Protein AF-A0A831T5W8-F1 (afdb_monomer)

Foldseek 3Di:
DDPPPQPAFDPDDPVVLVVLLVLLVVLLVVLVVLLVVLVVLVVVLVVVVVVVVVLVPDPDPVVVVVVVLVVVVVVLVVVLSVLSNVLSVLSNLLSVLSNQLSVLSNCLSPDRGQNVPSPVSSVVSPVSSVVSVVVSVVSVVVSVVSVVVSVVSSVVVVD

Nearest PDB structures (foldseek):
  2ap3-assembly1_A  TM=6.750E-01  e=3.948E+00  Staphylococcus aureus subsp. aureus MW2
  3zx6-assembly1_B  TM=5.312E-01  e=7.165E+00  Archaeoglobus fulgidus DSM 4304
  1g73-assembly2_B  TM=5.356E-01  e=9.395E+00  Homo sapiens
  6jx6-assembly1_A  TM=3.692E-01  e=7.985E+00  Homo sapiens

Secondary structure (DSSP, 8-state):
-------PPP---HHHHHHHHHHHHHHHHHHHHHHHHHHHHHHHHHHHHHHHHHHTT---HHHHHHHHHHHHTHHHHHHHHHHHHHHHHHHHHHHHHHHHHHHHHHHHTT-TT-HHHHHHHHHHHHHHHHHHHHHHHHHHHHHHHHHHHHHHHHHHHT-

Sequence (159 aa):
MSTDVSMSRIPFHPEDERMIASMSVWMRFIGIFTIVGGFLTLFVALLLIALFSTVQHFEQTELRQFYAQLSEG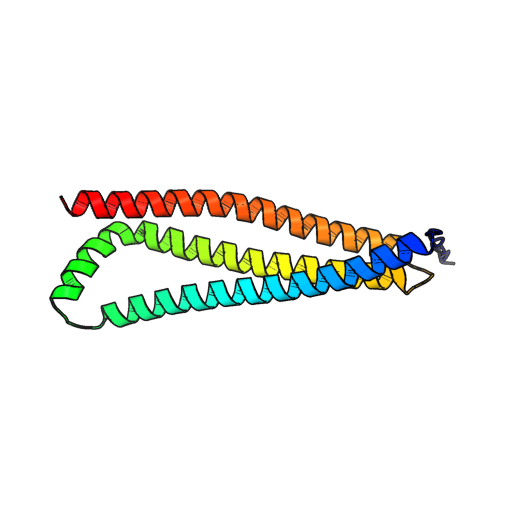WPLLLGIAILVLAVSGMTIWAGGALHQAGEDFKLVASTDVADQFYLARGLDRLRLFFKLEVLKAGLGVVLAVLFAALVMTTQLVAQ

Mean predicted aligned error: 6.97 Å

Radius of gyration: 23.86 Å; Cα contacts (8 Å, |Δi|>4): 147; chains: 1; bounding box: 45×35×78 Å

pLDDT: mean 87.13, std 12.05, range [44.41, 98.44]

Solvent-accessible surface area (backbone atoms only — not comparable to full-atom values): 8212 Å² total; per-residue (Å²): 135,82,80,79,75,76,53,76,59,76,88,67,54,77,67,56,43,51,50,42,39,52,49,14,54,50,32,31,52,51,10,50,53,36,28,52,49,15,51,50,53,42,50,52,54,51,49,53,52,52,51,52,61,53,59,71,72,54,91,47,74,70,56,50,56,57,46,57,63,48,57,76,46,40,70,59,53,51,51,50,51,54,48,52,49,51,47,20,53,46,35,29,50,27,12,50,29,28,25,53,18,12,55,26,31,40,46,41,60,72,43,80,61,50,32,71,61,28,45,53,52,17,50,51,27,42,51,49,22,53,53,43,51,53,52,44,51,54,52,49,53,52,48,52,51,53,51,51,51,51,53,51,56,57,55,66,73,75,109

Structure (mmCIF, N/CA/C/O backbone):
data_AF-A0A831T5W8-F1
#
_entry.id   AF-A0A831T5W8-F1
#
loop_
_atom_site.group_PDB
_atom_site.id
_atom_site.type_symbol
_atom_site.label_atom_id
_atom_site.label_alt_id
_atom_site.label_comp_id
_atom_site.label_asym_id
_atom_site.label_entity_id
_atom_site.label_seq_id
_atom_site.pdbx_PDB_ins_code
_atom_site.Cartn_x
_atom_site.Cartn_y
_atom_site.Cartn_z
_atom_site.occupancy
_atom_site.B_iso_or_equiv
_atom_site.auth_seq_id
_atom_site.auth_comp_id
_atom_site.auth_asym_id
_atom_site.auth_atom_id
_atom_site.pdbx_PDB_model_num
ATOM 1 N N . MET A 1 1 ? 12.756 -23.019 -39.217 1.00 44.41 1 MET A N 1
ATOM 2 C CA . MET A 1 1 ? 13.513 -21.767 -39.408 1.00 44.41 1 MET A CA 1
ATOM 3 C C . MET A 1 1 ? 12.733 -20.687 -38.676 1.00 44.41 1 MET A C 1
ATOM 5 O O . MET A 1 1 ? 11.769 -20.170 -39.220 1.00 44.41 1 MET A O 1
ATOM 9 N N . SER A 1 2 ? 13.005 -20.498 -37.384 1.00 48.75 2 SER A N 1
ATOM 10 C CA . SER A 1 2 ? 12.349 -19.468 -36.575 1.00 48.75 2 SER A CA 1
ATOM 11 C C . SER A 1 2 ? 12.941 -18.125 -36.977 1.00 48.75 2 SER A C 1
ATOM 13 O O . SER A 1 2 ? 14.121 -17.878 -36.757 1.00 48.75 2 SER A O 1
ATOM 15 N N . THR A 1 3 ? 12.147 -17.296 -37.642 1.00 50.31 3 THR A N 1
ATOM 16 C CA . THR A 1 3 ? 12.475 -15.891 -37.869 1.00 50.31 3 THR A CA 1
ATOM 17 C C . THR A 1 3 ? 12.552 -15.209 -36.509 1.00 50.31 3 THR A C 1
ATOM 19 O O . THR A 1 3 ? 11.513 -14.901 -35.924 1.00 50.31 3 THR A O 1
ATOM 22 N N . ASP A 1 4 ? 13.769 -15.022 -35.995 1.00 57.34 4 ASP A N 1
ATOM 23 C CA . ASP A 1 4 ? 14.047 -14.068 -34.927 1.00 57.34 4 ASP A CA 1
ATOM 24 C C . ASP A 1 4 ? 13.586 -12.700 -35.429 1.00 57.34 4 ASP A C 1
ATOM 26 O O . ASP A 1 4 ? 14.248 -12.048 -36.240 1.00 57.34 4 ASP A O 1
ATOM 30 N N . VAL A 1 5 ? 12.389 -12.294 -35.009 1.00 58.19 5 VAL A N 1
ATOM 31 C CA . VAL A 1 5 ? 11.912 -10.929 -35.199 1.00 58.19 5 VAL A CA 1
ATOM 32 C C . VAL A 1 5 ? 12.786 -10.079 -34.290 1.00 58.19 5 VAL A C 1
ATOM 34 O O . VAL A 1 5 ? 12.499 -9.924 -33.106 1.00 58.19 5 VAL A O 1
ATOM 37 N N . SER A 1 6 ? 13.906 -9.603 -34.836 1.00 55.03 6 SER A N 1
ATOM 38 C CA . SER A 1 6 ? 14.748 -8.588 -34.216 1.00 55.03 6 SER A CA 1
ATOM 39 C C . SER A 1 6 ? 13.841 -7.398 -33.918 1.00 55.03 6 SER A C 1
ATOM 41 O O . SER A 1 6 ? 13.426 -6.678 -34.829 1.00 55.03 6 SER A O 1
ATOM 43 N N . MET A 1 7 ? 13.412 -7.271 -32.660 1.00 58.09 7 MET A N 1
ATOM 44 C CA . MET A 1 7 ? 12.575 -6.157 -32.246 1.00 58.09 7 MET A CA 1
ATOM 45 C C . MET A 1 7 ? 13.414 -4.896 -32.424 1.00 58.09 7 MET A C 1
ATOM 47 O O . MET A 1 7 ? 14.416 -4.705 -31.740 1.00 58.09 7 MET A O 1
ATOM 51 N N . SER A 1 8 ? 13.029 -4.075 -33.401 1.00 66.62 8 SER A N 1
ATOM 52 C CA . SER A 1 8 ? 13.660 -2.789 -33.676 1.00 66.62 8 SER A CA 1
ATOM 53 C C . SER A 1 8 ? 13.693 -1.967 -32.391 1.00 66.62 8 SER A C 1
ATOM 55 O O . SER A 1 8 ? 12.637 -1.673 -31.823 1.00 66.62 8 SER A O 1
ATOM 57 N N . ARG A 1 9 ? 14.899 -1.577 -31.962 1.00 69.31 9 ARG A N 1
ATOM 58 C CA . ARG A 1 9 ? 15.118 -0.585 -30.904 1.00 69.31 9 ARG A CA 1
ATOM 59 C C . ARG A 1 9 ? 14.236 0.633 -31.187 1.00 69.31 9 ARG A C 1
ATOM 61 O O . ARG A 1 9 ? 14.177 1.094 -32.332 1.00 69.31 9 ARG A O 1
ATOM 68 N N . ILE A 1 10 ? 13.524 1.132 -30.175 1.00 73.50 10 ILE A N 1
ATOM 69 C CA . ILE A 1 10 ? 12.858 2.431 -30.303 1.00 73.50 10 ILE A CA 1
ATOM 70 C C . ILE A 1 10 ? 13.971 3.478 -30.202 1.00 73.50 10 ILE A C 1
ATOM 72 O O . ILE A 1 10 ? 14.683 3.485 -29.199 1.00 73.50 10 ILE A O 1
ATOM 76 N N . PRO A 1 11 ? 14.162 4.349 -31.205 1.00 77.94 11 PRO A N 1
ATOM 77 C CA . PRO A 1 11 ? 15.173 5.392 -31.122 1.00 77.94 11 PRO A CA 1
ATOM 78 C C . PRO A 1 11 ? 14.703 6.478 -30.144 1.00 77.94 11 PRO A C 1
ATOM 80 O O . PRO A 1 11 ? 14.063 7.450 -30.543 1.00 77.94 11 PRO A O 1
ATOM 83 N N . PHE A 1 12 ? 14.989 6.299 -28.854 1.00 80.44 12 PHE A N 1
ATOM 84 C CA . PHE A 1 12 ? 14.776 7.334 -27.846 1.00 80.44 12 PHE A CA 1
ATOM 85 C C . PHE A 1 12 ? 15.786 8.466 -28.020 1.00 80.44 12 PHE A C 1
ATOM 87 O O . PHE A 1 12 ? 16.927 8.253 -28.442 1.00 80.44 12 PHE A O 1
ATOM 94 N N . HIS A 1 13 ? 15.377 9.692 -27.694 1.00 88.06 13 HIS A N 1
ATOM 95 C CA . HIS A 1 13 ? 16.345 10.768 -27.551 1.00 88.06 13 HIS A CA 1
ATOM 96 C C . HIS A 1 13 ? 17.177 10.550 -26.275 1.00 88.06 13 HIS A C 1
ATOM 98 O O . HIS A 1 13 ? 16.654 10.047 -25.278 1.00 88.06 13 HIS A O 1
ATOM 104 N N . PRO A 1 14 ? 18.462 10.953 -26.254 1.00 86.25 14 PRO A N 1
ATOM 105 C CA . PRO A 1 14 ? 19.320 10.782 -25.076 1.00 86.25 14 PRO A CA 1
ATOM 106 C C . PRO A 1 14 ? 18.766 11.435 -23.798 1.00 86.25 14 PRO A C 1
ATOM 108 O O . PRO A 1 14 ? 19.127 11.053 -22.685 1.00 86.25 14 PRO A O 1
ATOM 111 N N . GLU A 1 15 ? 17.917 12.452 -23.944 1.00 89.56 15 GLU A N 1
ATOM 112 C CA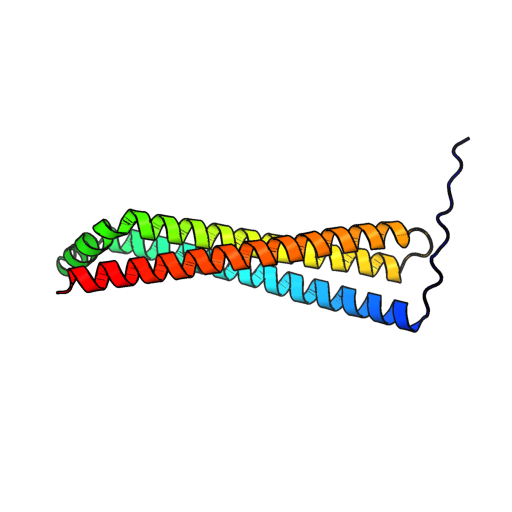 . GLU A 1 15 ? 17.211 13.101 -22.836 1.00 89.56 15 GLU A CA 1
ATOM 113 C C . GLU A 1 15 ? 16.109 12.215 -22.236 1.00 89.56 15 GLU A C 1
ATOM 115 O O . GLU A 1 15 ? 16.030 12.094 -21.010 1.00 89.56 15 GLU A O 1
ATOM 120 N N . ASP A 1 16 ? 15.344 11.512 -23.074 1.00 89.12 16 ASP A N 1
ATOM 121 C CA . ASP A 1 16 ? 14.300 10.578 -22.646 1.00 89.12 16 ASP A CA 1
ATOM 122 C C . ASP A 1 16 ? 14.902 9.365 -21.933 1.00 89.12 16 ASP A C 1
ATOM 124 O O . ASP A 1 16 ? 14.403 8.947 -20.888 1.00 89.12 16 ASP A O 1
ATOM 128 N N . GLU A 1 17 ? 16.022 8.834 -22.436 1.00 88.06 17 GLU A N 1
ATOM 129 C CA . GLU A 1 17 ? 16.732 7.714 -21.800 1.00 88.06 17 GLU A CA 1
ATOM 130 C C . GLU A 1 17 ? 17.185 8.076 -20.375 1.00 88.06 17 GLU A C 1
ATOM 132 O O . GLU A 1 17 ? 17.004 7.298 -19.433 1.00 88.06 17 GLU A O 1
ATOM 137 N N . ARG A 1 18 ? 17.710 9.295 -20.180 1.00 89.94 18 ARG A N 1
ATOM 138 C CA . ARG A 1 18 ? 18.087 9.801 -18.848 1.00 89.94 18 ARG A CA 1
ATOM 139 C C . ARG A 1 18 ? 16.874 9.983 -17.945 1.00 89.94 18 ARG A C 1
ATOM 141 O O . ARG A 1 18 ? 16.962 9.691 -16.750 1.00 89.94 18 ARG A O 1
ATOM 148 N N . MET A 1 19 ? 15.756 10.452 -18.493 1.00 91.75 19 MET A N 1
ATOM 149 C CA . MET A 1 19 ? 14.512 10.605 -17.743 1.00 91.75 19 MET A CA 1
ATOM 150 C C . MET A 1 19 ? 13.971 9.245 -17.283 1.00 91.75 19 MET A C 1
ATOM 152 O O . MET A 1 19 ? 13.662 9.089 -16.102 1.00 91.75 19 MET A O 1
ATOM 156 N N . ILE A 1 20 ? 13.928 8.247 -18.169 1.00 90.38 20 ILE A N 1
ATOM 157 C CA . ILE A 1 20 ? 13.496 6.876 -17.852 1.00 90.38 20 ILE A CA 1
ATOM 158 C C . ILE A 1 20 ? 14.423 6.255 -16.801 1.00 90.38 20 ILE A C 1
ATOM 160 O O . ILE A 1 20 ? 13.948 5.696 -15.809 1.00 90.38 20 ILE A O 1
ATOM 164 N N . ALA A 1 21 ? 15.740 6.415 -16.958 1.00 91.06 21 ALA A N 1
ATOM 165 C CA . ALA A 1 21 ? 16.715 5.940 -15.983 1.00 91.06 21 ALA A CA 1
ATOM 166 C C . ALA A 1 21 ? 16.514 6.598 -14.606 1.00 91.06 21 ALA A C 1
ATOM 168 O O . ALA A 1 21 ? 16.473 5.899 -13.592 1.00 91.06 21 ALA A O 1
ATOM 169 N N . SER A 1 22 ? 16.317 7.918 -14.554 1.00 93.69 22 SER A N 1
ATOM 170 C CA . SER A 1 22 ? 16.031 8.642 -13.307 1.00 93.69 22 SER A CA 1
ATOM 171 C C . SER A 1 22 ? 14.727 8.165 -12.659 1.00 93.69 22 SER A C 1
ATOM 173 O O . SER A 1 22 ? 14.696 7.851 -11.465 1.00 93.69 22 SER A O 1
ATOM 175 N N . MET A 1 23 ? 13.662 8.023 -13.453 1.00 93.81 23 MET A N 1
ATOM 176 C CA . MET A 1 23 ? 12.363 7.542 -12.984 1.00 93.81 23 MET A CA 1
ATOM 177 C C . MET A 1 23 ? 12.469 6.127 -12.406 1.00 93.81 23 MET A C 1
ATOM 179 O O . MET A 1 23 ? 11.908 5.857 -11.346 1.00 93.81 23 MET A O 1
ATOM 183 N N . SER A 1 24 ? 13.252 5.248 -13.037 1.00 94.81 24 SER A N 1
ATOM 184 C CA . SER A 1 24 ? 13.481 3.883 -12.556 1.00 94.81 24 SER A CA 1
ATOM 185 C C . SER A 1 24 ? 14.066 3.850 -11.137 1.00 94.81 24 SER A C 1
ATOM 187 O O . SER A 1 24 ? 13.612 3.081 -10.286 1.00 94.81 24 SER A O 1
ATOM 189 N N . VAL A 1 25 ? 15.030 4.731 -10.846 1.00 96.06 25 VAL A N 1
ATOM 190 C CA . VAL A 1 25 ? 15.667 4.835 -9.527 1.00 96.06 25 VAL A CA 1
ATOM 191 C C . VAL A 1 25 ? 14.671 5.361 -8.497 1.00 96.06 25 VAL A C 1
ATOM 193 O O . VAL A 1 25 ? 14.535 4.770 -7.423 1.00 96.06 25 VAL A O 1
ATOM 196 N N . TRP A 1 26 ? 13.930 6.415 -8.841 1.00 97.00 26 TRP A N 1
ATOM 197 C CA . TRP A 1 26 ? 12.913 6.993 -7.964 1.00 97.00 26 TRP A CA 1
ATOM 198 C C . TRP A 1 26 ? 11.786 6.015 -7.640 1.00 97.00 26 TRP A C 1
ATOM 200 O O . TRP A 1 26 ? 11.396 5.894 -6.481 1.00 97.00 26 TRP A O 1
ATOM 210 N N . MET A 1 27 ? 11.298 5.266 -8.625 1.00 97.44 27 MET A N 1
ATOM 211 C CA . MET A 1 27 ? 10.244 4.272 -8.418 1.00 97.44 27 MET A CA 1
ATOM 212 C C . MET A 1 27 ? 10.690 3.143 -7.488 1.00 97.44 27 MET A C 1
ATOM 214 O O . MET A 1 27 ? 9.929 2.738 -6.611 1.00 97.44 27 MET A O 1
ATOM 218 N N . ARG A 1 28 ? 11.933 2.665 -7.624 1.00 97.06 28 ARG A N 1
ATOM 219 C CA . ARG A 1 28 ? 12.504 1.654 -6.717 1.00 97.06 28 ARG A CA 1
ATOM 220 C C . ARG A 1 28 ? 12.615 2.188 -5.297 1.00 97.06 28 ARG A C 1
ATOM 222 O O . ARG A 1 28 ? 12.199 1.515 -4.358 1.00 97.06 28 ARG A O 1
ATOM 229 N N . PHE A 1 29 ? 13.125 3.409 -5.154 1.00 97.62 29 PHE A N 1
ATOM 230 C CA . PHE A 1 29 ? 13.244 4.078 -3.864 1.00 97.62 29 PHE A CA 1
ATOM 231 C C . PHE A 1 29 ? 11.878 4.219 -3.183 1.00 97.62 29 PHE A C 1
ATOM 233 O O . PHE A 1 29 ? 11.689 3.706 -2.081 1.00 97.62 29 PHE A O 1
ATOM 240 N N . ILE A 1 30 ? 10.899 4.825 -3.862 1.00 97.56 30 ILE A N 1
ATOM 241 C CA . ILE A 1 30 ? 9.540 4.998 -3.330 1.00 97.56 30 ILE A CA 1
ATOM 242 C C . ILE A 1 30 ? 8.916 3.636 -3.016 1.00 97.56 30 ILE A C 1
ATOM 244 O O . ILE A 1 30 ? 8.364 3.468 -1.934 1.00 97.56 30 ILE A O 1
ATOM 248 N N . GLY A 1 31 ? 9.067 2.646 -3.900 1.00 97.56 31 GLY A N 1
ATOM 249 C CA . GLY A 1 31 ? 8.552 1.293 -3.691 1.00 97.56 31 GLY A CA 1
ATOM 250 C C . GLY A 1 31 ? 9.060 0.654 -2.396 1.00 97.56 31 GLY A C 1
ATOM 251 O O . GLY A 1 31 ? 8.261 0.106 -1.638 1.00 97.56 31 GLY A O 1
ATOM 252 N N . ILE A 1 32 ? 10.357 0.789 -2.087 1.00 98.25 32 ILE A N 1
ATOM 253 C CA . ILE A 1 32 ? 10.940 0.310 -0.819 1.00 98.25 32 ILE A CA 1
ATOM 254 C C . ILE A 1 32 ? 10.312 1.034 0.374 1.00 98.25 32 ILE A C 1
ATOM 256 O O . ILE A 1 32 ? 9.881 0.379 1.323 1.00 98.25 32 ILE A O 1
ATOM 260 N N . PHE A 1 33 ? 10.211 2.365 0.323 1.00 98.19 33 PHE A N 1
ATOM 261 C CA . PHE A 1 33 ? 9.572 3.140 1.391 1.00 98.19 33 PHE A CA 1
ATOM 262 C C . PHE A 1 33 ? 8.111 2.734 1.604 1.00 98.19 33 PHE A C 1
ATOM 264 O O . PHE A 1 33 ? 7.678 2.582 2.746 1.00 98.19 33 PHE A O 1
ATOM 271 N N . THR A 1 34 ? 7.359 2.498 0.528 1.00 97.31 34 THR A N 1
ATOM 272 C CA . THR A 1 34 ? 5.971 2.028 0.597 1.00 97.31 34 THR A CA 1
ATOM 273 C C . THR A 1 34 ? 5.878 0.638 1.230 1.00 97.31 34 THR A C 1
ATOM 275 O O . THR A 1 34 ? 5.032 0.427 2.099 1.00 97.31 34 THR A O 1
ATOM 278 N N . ILE A 1 35 ? 6.763 -0.296 0.862 1.00 98.25 35 ILE A N 1
ATOM 279 C CA . ILE A 1 35 ? 6.818 -1.638 1.466 1.00 98.25 35 ILE A CA 1
ATOM 280 C C . ILE A 1 35 ? 7.096 -1.543 2.969 1.00 98.25 35 ILE A C 1
ATOM 282 O O . ILE A 1 35 ? 6.362 -2.128 3.767 1.00 98.25 35 ILE A O 1
ATOM 286 N N . VAL A 1 36 ? 8.126 -0.788 3.362 1.00 98.44 36 VAL A N 1
ATOM 287 C CA . VAL A 1 36 ? 8.493 -0.597 4.775 1.00 98.44 36 VAL A CA 1
ATOM 288 C C . VAL A 1 36 ? 7.343 0.043 5.550 1.00 98.44 36 VAL A C 1
ATOM 290 O O . VAL A 1 36 ? 7.004 -0.431 6.632 1.00 98.44 36 VAL A O 1
ATOM 293 N N . GLY A 1 37 ? 6.699 1.065 4.981 1.00 97.12 37 GLY A N 1
ATOM 294 C CA . GLY A 1 37 ? 5.519 1.697 5.570 1.00 97.12 37 GLY A CA 1
ATOM 295 C C . GLY A 1 37 ? 4.378 0.703 5.793 1.00 97.12 37 GLY A C 1
ATOM 296 O O . GLY A 1 37 ? 3.825 0.648 6.888 1.00 97.12 37 GLY A O 1
ATOM 297 N N . GLY A 1 38 ? 4.079 -0.144 4.803 1.00 97.38 38 GLY A N 1
ATOM 298 C CA . GLY A 1 38 ? 3.050 -1.178 4.927 1.00 97.38 38 GLY A CA 1
ATOM 299 C C . GLY A 1 38 ? 3.356 -2.215 6.015 1.00 97.38 38 GLY A C 1
ATOM 300 O O . GLY A 1 38 ? 2.468 -2.565 6.794 1.00 97.38 38 GLY A O 1
ATOM 301 N N . PHE A 1 39 ? 4.611 -2.663 6.133 1.00 98.25 39 PHE A N 1
ATOM 302 C CA . PHE A 1 39 ? 5.025 -3.556 7.223 1.00 98.25 39 PHE A CA 1
ATOM 303 C C . PHE A 1 39 ? 4.979 -2.881 8.593 1.00 98.25 39 PHE A C 1
ATOM 305 O O . PHE A 1 39 ? 4.578 -3.517 9.566 1.00 98.25 39 PHE A O 1
ATOM 312 N N . LEU A 1 40 ? 5.349 -1.602 8.680 1.00 97.88 40 LEU A N 1
ATOM 313 C CA . LEU A 1 40 ? 5.255 -0.838 9.919 1.00 97.88 40 LEU A CA 1
ATOM 314 C C . LEU A 1 40 ? 3.796 -0.716 10.377 1.00 97.88 40 LEU A C 1
ATOM 316 O O . LEU A 1 40 ? 3.505 -0.963 11.546 1.00 97.88 40 LEU A O 1
ATOM 320 N N . THR A 1 41 ? 2.868 -0.402 9.466 1.00 95.00 41 THR A N 1
ATOM 321 C CA . THR A 1 41 ? 1.430 -0.364 9.776 1.00 95.00 41 THR A CA 1
ATOM 322 C C . THR A 1 41 ? 0.922 -1.725 10.246 1.00 95.00 41 THR A C 1
ATOM 324 O O . THR A 1 41 ? 0.232 -1.795 11.263 1.00 95.00 41 THR A O 1
ATOM 327 N N . LEU A 1 42 ? 1.308 -2.809 9.564 1.00 95.38 42 LEU A N 1
ATOM 328 C CA . LEU A 1 42 ? 0.953 -4.171 9.965 1.00 95.38 42 LEU A CA 1
ATOM 329 C C . LEU A 1 42 ? 1.479 -4.498 11.371 1.00 95.38 42 LEU A C 1
ATOM 331 O O . LEU A 1 42 ? 0.732 -5.000 12.207 1.00 95.38 42 LEU A O 1
ATOM 335 N N . PHE A 1 43 ? 2.746 -4.184 11.646 1.00 96.81 43 PHE A N 1
ATOM 336 C CA . PHE A 1 43 ? 3.366 -4.414 12.948 1.00 96.81 43 PHE A CA 1
ATOM 337 C C . PHE A 1 43 ? 2.634 -3.662 14.063 1.00 96.81 43 PHE A C 1
ATOM 339 O O . PHE A 1 43 ? 2.290 -4.264 15.077 1.00 96.81 43 PHE A O 1
ATOM 346 N N . VAL A 1 44 ? 2.338 -2.375 13.861 1.00 95.56 44 VAL A N 1
ATOM 347 C CA . VAL A 1 44 ? 1.592 -1.566 14.837 1.00 95.56 44 VAL A CA 1
ATOM 348 C C . VAL A 1 44 ? 0.189 -2.131 15.065 1.00 95.56 44 VAL A C 1
ATOM 350 O O . VAL A 1 44 ? -0.232 -2.259 16.212 1.00 95.56 44 VAL A O 1
ATOM 353 N N . ALA A 1 45 ? -0.523 -2.522 14.005 1.00 92.12 45 ALA A N 1
ATOM 354 C CA . ALA A 1 45 ? -1.857 -3.109 14.130 1.00 92.12 45 ALA A CA 1
ATOM 355 C C . ALA A 1 45 ? -1.835 -4.412 14.946 1.00 92.12 45 ALA A C 1
ATOM 357 O O . ALA A 1 45 ? -2.633 -4.582 15.867 1.00 92.12 45 ALA A O 1
ATOM 358 N N . LEU A 1 46 ? -0.888 -5.309 14.658 1.00 93.12 46 LEU A N 1
ATOM 359 C CA . LEU A 1 46 ? -0.724 -6.562 15.398 1.00 93.12 46 LEU A CA 1
ATOM 360 C C . LEU A 1 46 ? -0.304 -6.325 16.852 1.00 93.12 46 LEU A C 1
ATOM 362 O O . LEU A 1 46 ? -0.818 -6.995 17.745 1.00 93.12 46 LEU A O 1
ATOM 366 N N . LEU A 1 47 ? 0.580 -5.355 17.100 1.00 94.00 47 LEU A N 1
ATOM 367 C CA . LEU A 1 47 ? 0.987 -4.964 18.449 1.00 94.00 47 LEU A CA 1
ATOM 368 C C . LEU A 1 47 ? -0.219 -4.482 19.264 1.00 94.00 47 LEU A C 1
ATOM 370 O O . LEU A 1 47 ? -0.398 -4.918 20.397 1.00 94.00 47 LEU A O 1
ATOM 374 N N . LEU A 1 48 ? -1.072 -3.631 18.686 1.00 89.75 48 LEU A N 1
ATOM 375 C CA . LEU A 1 48 ? -2.284 -3.145 19.348 1.00 89.75 48 LEU A CA 1
ATOM 376 C C . LEU A 1 48 ? -3.258 -4.286 19.665 1.00 89.75 48 LEU A C 1
ATOM 378 O O . LEU A 1 48 ? -3.789 -4.335 20.773 1.00 89.75 48 LEU A O 1
ATOM 382 N N . ILE A 1 49 ? -3.447 -5.231 18.740 1.00 88.06 49 ILE A N 1
ATOM 383 C CA . ILE A 1 49 ? -4.288 -6.418 18.965 1.00 88.06 49 ILE A CA 1
ATOM 384 C C . ILE A 1 49 ? -3.710 -7.288 20.093 1.00 88.06 49 ILE A C 1
ATOM 386 O O . ILE A 1 49 ? -4.446 -7.714 20.984 1.00 88.06 49 ILE A O 1
ATOM 390 N N . ALA A 1 50 ? -2.397 -7.527 20.093 1.00 89.25 50 ALA A N 1
ATOM 391 C CA . ALA A 1 50 ? -1.728 -8.330 21.115 1.00 89.25 50 ALA A CA 1
ATOM 392 C C . ALA A 1 50 ? -1.791 -7.672 22.503 1.00 89.25 50 ALA A C 1
ATOM 394 O O . ALA A 1 50 ? -2.100 -8.342 23.492 1.00 89.25 50 ALA A O 1
ATOM 395 N N . LEU A 1 51 ? -1.558 -6.357 22.580 1.00 87.19 51 LEU A N 1
ATOM 396 C CA . LEU A 1 51 ? -1.703 -5.583 23.814 1.00 87.19 51 LEU A CA 1
ATOM 397 C C . LEU A 1 51 ? -3.142 -5.650 24.325 1.00 87.19 51 LEU A C 1
ATOM 399 O O . LEU A 1 51 ? -3.361 -5.951 25.497 1.00 87.19 51 LEU A O 1
ATOM 403 N N . PHE A 1 52 ? -4.121 -5.462 23.439 1.00 82.12 52 PHE A N 1
ATOM 404 C CA . PHE A 1 52 ? -5.535 -5.555 23.788 1.00 82.12 52 PHE A CA 1
ATOM 405 C C . PHE A 1 52 ? -5.899 -6.933 24.354 1.00 82.12 52 PHE A C 1
ATOM 407 O O . PHE A 1 52 ? -6.538 -7.016 25.403 1.00 82.12 52 PHE A O 1
ATOM 414 N N . SER A 1 53 ? -5.436 -8.008 23.709 1.00 81.50 53 SER A N 1
ATOM 415 C CA . SER A 1 53 ? -5.644 -9.385 24.171 1.00 81.50 53 SER A CA 1
ATOM 416 C C . SER A 1 53 ? -4.952 -9.676 25.505 1.00 81.50 53 SER A C 1
ATOM 418 O O . SER A 1 53 ? -5.453 -10.475 26.295 1.00 81.50 53 SER A O 1
ATOM 420 N N . THR A 1 54 ? -3.806 -9.050 25.771 1.00 84.44 54 THR A N 1
ATOM 421 C CA . THR A 1 54 ? -3.062 -9.241 27.023 1.00 84.44 54 THR A CA 1
ATOM 422 C C . THR A 1 54 ? -3.782 -8.568 28.187 1.00 84.44 54 THR A C 1
ATOM 424 O O . THR A 1 54 ? -3.963 -9.177 29.238 1.00 84.44 54 THR A O 1
ATOM 427 N N . VAL A 1 55 ? -4.261 -7.338 27.989 1.00 78.75 55 VAL A N 1
ATOM 428 C CA . VAL A 1 55 ? -4.981 -6.580 29.022 1.00 78.75 55 VAL A CA 1
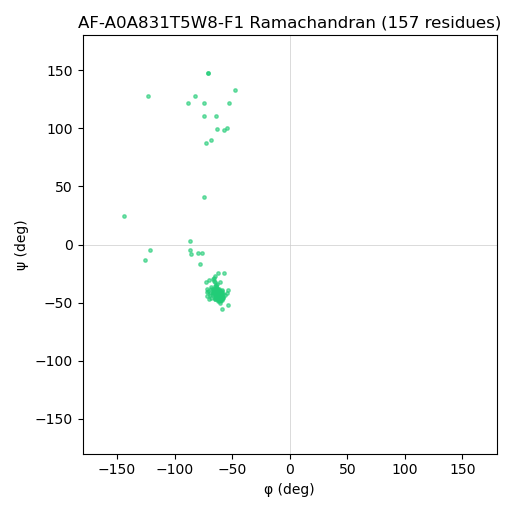ATOM 429 C C . VAL A 1 55 ? -6.312 -7.266 29.398 1.00 78.75 55 VAL A C 1
ATOM 431 O O . VAL A 1 55 ? -6.711 -7.200 30.558 1.00 78.75 55 VAL A O 1
ATOM 434 N N . GLN A 1 56 ? -6.928 -8.045 28.494 1.00 71.69 56 GLN A N 1
ATOM 435 C CA . GLN A 1 56 ? -8.132 -8.844 28.792 1.00 71.69 56 GLN A CA 1
ATOM 436 C C . GLN A 1 56 ? -7.917 -9.913 29.873 1.00 71.69 56 GLN A C 1
ATOM 438 O O . GLN A 1 56 ? -8.878 -10.328 30.516 1.00 71.69 56 GLN A O 1
ATOM 443 N N . HIS A 1 57 ? -6.679 -10.369 30.076 1.00 75.88 57 HIS A N 1
ATOM 444 C CA . HIS A 1 57 ? -6.364 -11.414 31.051 1.00 75.88 57 HIS A CA 1
ATOM 445 C C . HIS A 1 57 ? -6.125 -10.868 32.468 1.00 75.88 57 HIS A C 1
ATOM 447 O O . HIS A 1 57 ? -6.008 -11.655 33.407 1.00 75.88 57 HIS A O 1
ATOM 453 N N . PHE A 1 58 ? -6.053 -9.545 32.653 1.00 76.00 58 PHE A N 1
ATOM 454 C CA . PHE A 1 58 ? -5.826 -8.942 33.966 1.00 76.00 58 PHE A CA 1
ATOM 455 C C . PHE A 1 58 ? -7.149 -8.695 34.712 1.00 76.00 58 PHE A C 1
ATOM 457 O O . PHE A 1 58 ? -8.014 -7.955 34.251 1.00 76.00 58 PHE A O 1
ATOM 464 N N . GLU A 1 59 ? -7.289 -9.277 35.909 1.00 62.44 59 GLU A N 1
ATOM 465 C CA . GLU A 1 59 ? -8.464 -9.162 36.795 1.00 62.44 59 GLU A CA 1
ATOM 466 C C . GLU A 1 59 ? -8.580 -7.803 37.524 1.00 62.44 59 GLU A C 1
AT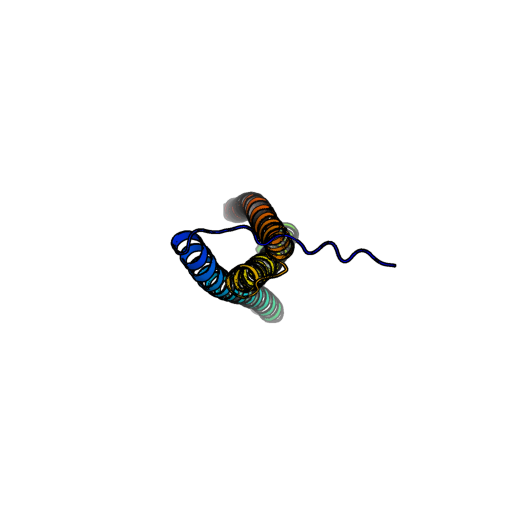OM 468 O O . GLU A 1 59 ? -8.935 -7.744 38.701 1.00 62.44 59 GLU A O 1
ATOM 473 N N . GLN A 1 60 ? -8.294 -6.677 36.866 1.00 74.75 60 GLN A N 1
ATOM 474 C CA . GLN A 1 60 ? -8.623 -5.375 37.458 1.00 74.75 60 GLN A CA 1
ATOM 475 C C . GLN A 1 60 ? -10.094 -5.032 37.210 1.00 74.75 60 GLN A C 1
ATOM 477 O O . GLN A 1 60 ? -10.588 -5.040 36.082 1.00 74.75 60 GLN A O 1
ATOM 482 N N . THR A 1 61 ? -10.803 -4.699 38.286 1.00 69.81 61 THR A N 1
ATOM 483 C CA . THR A 1 61 ? -12.246 -4.424 38.292 1.00 69.81 61 THR A CA 1
ATOM 484 C C . THR A 1 61 ? -12.633 -3.237 37.401 1.00 69.81 61 THR A C 1
ATOM 486 O O . THR A 1 61 ? -13.692 -3.267 36.779 1.00 69.81 61 THR A O 1
ATOM 489 N N . GLU A 1 62 ? -11.762 -2.230 37.278 1.00 71.00 62 GLU A N 1
ATOM 490 C CA . GLU A 1 62 ? -11.967 -1.069 36.396 1.00 71.00 62 GLU A CA 1
ATOM 491 C C . GLU A 1 62 ? -11.822 -1.434 34.909 1.00 71.00 62 GLU A C 1
ATOM 493 O O . GLU A 1 62 ? -12.622 -1.004 34.077 1.00 71.00 62 GLU A O 1
ATOM 498 N N . LEU A 1 63 ? -10.871 -2.314 34.570 1.00 72.81 63 LEU A N 1
ATOM 499 C CA . LEU A 1 63 ? -10.706 -2.812 33.202 1.00 72.81 63 LEU A CA 1
ATOM 500 C C . LEU A 1 63 ? -11.927 -3.613 32.750 1.00 72.81 63 LEU A C 1
ATOM 502 O O . LEU A 1 63 ? -12.327 -3.506 31.594 1.00 72.81 63 LEU A O 1
ATOM 506 N N . ARG A 1 64 ? -12.572 -4.371 33.646 1.00 72.69 64 ARG A N 1
ATOM 507 C CA . ARG A 1 64 ? -13.795 -5.121 33.307 1.00 72.69 64 ARG A CA 1
ATOM 508 C C . ARG A 1 64 ? -14.931 -4.229 32.805 1.00 72.69 64 ARG A C 1
ATOM 510 O O . ARG A 1 64 ? -15.617 -4.632 31.872 1.00 72.69 64 ARG A O 1
ATOM 517 N N . GLN A 1 65 ? -15.134 -3.050 33.396 1.00 76.06 65 GLN A N 1
ATOM 518 C CA . GLN A 1 65 ? -16.186 -2.123 32.955 1.00 76.06 65 GLN A CA 1
ATOM 519 C C . GLN A 1 65 ? -15.866 -1.534 31.577 1.00 76.06 65 GLN A C 1
ATOM 521 O O . GLN A 1 65 ? -16.719 -1.545 30.690 1.00 76.06 65 GLN A O 1
ATOM 526 N N . PHE A 1 66 ? -14.612 -1.128 31.362 1.00 74.44 66 PHE A N 1
ATOM 527 C CA . PHE A 1 66 ? -14.126 -0.688 30.053 1.00 74.44 66 PHE A CA 1
ATOM 528 C C . PHE A 1 66 ? -14.276 -1.784 28.984 1.00 74.44 66 PHE A C 1
ATOM 530 O O . PHE A 1 66 ? -14.728 -1.522 27.870 1.00 74.44 66 PHE A O 1
ATOM 537 N N . TYR A 1 67 ? -13.967 -3.036 29.332 1.00 72.75 67 TYR A N 1
ATOM 538 C CA . TYR A 1 67 ? -14.130 -4.180 28.439 1.00 72.75 67 TYR A CA 1
ATOM 539 C C . TYR A 1 67 ? -15.581 -4.525 28.140 1.00 72.75 67 TYR A C 1
ATOM 541 O O . TYR A 1 67 ? -15.872 -4.876 27.001 1.00 72.75 67 TYR A O 1
ATOM 549 N N . ALA A 1 68 ? -16.484 -4.423 29.116 1.00 75.50 68 ALA A N 1
ATOM 550 C CA . ALA A 1 68 ? -17.908 -4.630 28.877 1.00 75.50 68 ALA A CA 1
ATOM 551 C C . ALA A 1 68 ? -18.419 -3.637 27.821 1.00 75.50 68 ALA A C 1
ATOM 553 O O . ALA A 1 68 ? -19.018 -4.053 26.831 1.00 75.50 68 ALA A O 1
ATOM 554 N N . GLN A 1 69 ? -18.050 -2.361 27.951 1.00 75.31 69 GLN A N 1
ATOM 555 C CA . GLN A 1 69 ? -18.411 -1.318 26.990 1.00 75.31 69 GLN A CA 1
ATOM 556 C C . GLN A 1 69 ? -17.778 -1.538 25.603 1.00 75.31 69 GLN A C 1
ATOM 558 O O . GLN A 1 69 ? -18.428 -1.365 24.575 1.00 75.31 69 GLN A O 1
ATOM 563 N N . LEU A 1 70 ? -16.518 -1.975 25.545 1.00 75.25 70 LEU A N 1
ATOM 564 C CA . LEU A 1 70 ? -15.847 -2.321 24.285 1.00 75.25 70 LEU A CA 1
ATOM 565 C C . LEU A 1 70 ? -16.389 -3.593 23.628 1.00 75.25 70 LEU A C 1
ATOM 567 O O . LEU A 1 70 ? -16.346 -3.709 22.402 1.00 75.25 70 LEU A O 1
ATOM 571 N N . SER A 1 71 ? -16.875 -4.550 24.419 1.00 74.19 71 SER A N 1
ATOM 572 C CA . SER A 1 71 ? -17.393 -5.823 23.916 1.00 74.19 71 SER A CA 1
ATOM 573 C C . SER A 1 71 ? -18.663 -5.644 23.085 1.00 74.19 71 SER A C 1
ATOM 575 O O . SER A 1 71 ? -18.858 -6.375 22.115 1.00 74.19 71 SER A O 1
ATOM 577 N N . GLU A 1 72 ? -19.461 -4.611 23.372 1.00 80.69 72 GLU A N 1
ATOM 578 C CA . GLU A 1 72 ? -20.612 -4.220 22.547 1.00 80.69 72 GLU A CA 1
ATOM 579 C C . GLU A 1 72 ? -20.175 -3.753 21.146 1.00 80.69 72 GLU A C 1
ATOM 581 O O . GLU A 1 72 ? -20.829 -4.049 20.147 1.00 80.69 72 GLU A O 1
ATOM 586 N N . GLY A 1 73 ? -19.013 -3.095 21.053 1.00 81.12 73 GLY A N 1
ATOM 587 C CA . GLY A 1 73 ? -18.395 -2.651 19.800 1.00 81.12 73 GLY A CA 1
ATOM 588 C C . GLY A 1 73 ? -17.505 -3.693 19.112 1.00 81.12 73 GLY A C 1
ATOM 589 O O . GLY A 1 73 ? -16.892 -3.389 18.083 1.00 81.12 73 GLY A O 1
ATOM 590 N N . TRP A 1 74 ? -17.409 -4.918 19.641 1.00 82.06 74 TRP A N 1
ATOM 591 C CA . TRP A 1 74 ? -16.470 -5.938 19.158 1.00 82.06 74 TRP A CA 1
ATOM 592 C C . TRP A 1 74 ? -16.579 -6.249 17.652 1.00 82.06 74 TRP A C 1
ATOM 594 O O . TRP A 1 74 ? -15.536 -6.319 16.993 1.00 82.06 74 TRP A O 1
ATOM 604 N N . PRO A 1 75 ? -17.781 -6.358 17.045 1.00 86.06 75 PRO A N 1
ATOM 605 C CA . PRO A 1 75 ? -17.893 -6.584 15.603 1.00 86.06 75 PRO A CA 1
ATOM 606 C C . PRO A 1 75 ? -17.284 -5.453 14.759 1.00 86.06 75 PRO A C 1
ATOM 608 O O . PRO A 1 75 ? -16.644 -5.721 13.741 1.00 86.06 75 PRO A O 1
ATOM 611 N N . LEU A 1 76 ? -17.438 -4.192 15.187 1.00 87.62 76 LEU A N 1
ATOM 612 C CA . LEU A 1 76 ? -16.861 -3.034 14.494 1.00 87.62 76 LEU A CA 1
ATOM 613 C C . LEU A 1 76 ? -15.337 -3.018 14.614 1.00 87.62 76 LEU A C 1
ATOM 615 O O . LEU A 1 76 ? -14.652 -2.775 13.622 1.00 87.62 76 LEU A O 1
ATOM 619 N N . LEU A 1 77 ? -14.802 -3.328 15.797 1.00 87.19 77 LEU A N 1
ATOM 620 C CA . LEU A 1 77 ? -13.356 -3.427 16.018 1.00 87.19 77 LEU A CA 1
ATOM 621 C C . LEU A 1 77 ? -12.718 -4.515 15.155 1.00 87.19 77 LEU A C 1
ATOM 623 O O . LEU A 1 77 ? -11.674 -4.273 14.549 1.00 87.19 77 LEU A O 1
ATOM 627 N N . LEU A 1 78 ? -13.357 -5.684 15.045 1.00 87.75 78 LEU A N 1
ATOM 628 C CA . LEU A 1 78 ? -12.911 -6.740 14.136 1.00 87.75 78 LEU A CA 1
ATOM 629 C C . LEU A 1 78 ? -12.943 -6.277 12.677 1.00 87.75 78 LEU A C 1
ATOM 631 O O . LEU A 1 78 ? -11.975 -6.495 11.948 1.00 87.75 78 LEU A O 1
ATOM 635 N N . GLY A 1 79 ? -14.016 -5.600 12.257 1.00 90.56 79 GLY A N 1
ATOM 636 C CA . GLY A 1 79 ? -14.119 -5.029 10.913 1.00 90.56 79 GLY A CA 1
ATOM 637 C C . GLY A 1 79 ? -12.994 -4.034 10.611 1.00 90.56 79 GLY A C 1
ATOM 638 O O . GLY A 1 79 ? -12.342 -4.134 9.571 1.00 90.56 79 GLY A O 1
ATOM 639 N N . ILE A 1 80 ? -12.711 -3.127 11.548 1.00 91.94 80 ILE A N 1
ATOM 640 C CA . ILE A 1 80 ? -11.605 -2.162 11.469 1.00 91.94 80 ILE A CA 1
ATOM 641 C C . ILE A 1 80 ? -10.258 -2.890 11.390 1.00 91.94 80 IL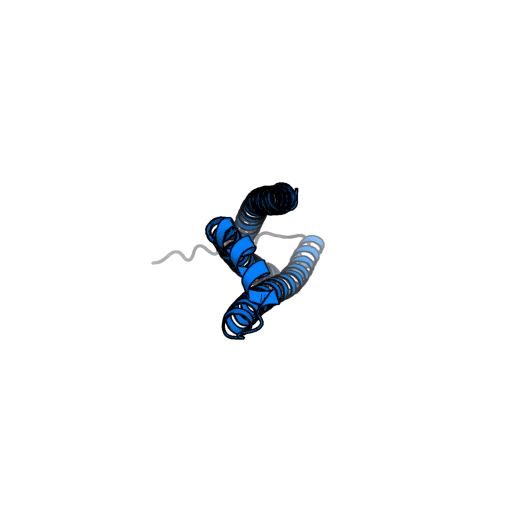E A C 1
ATOM 643 O O . ILE A 1 80 ? -9.455 -2.580 10.512 1.00 91.94 80 ILE A O 1
ATOM 647 N N . ALA A 1 81 ? -10.015 -3.881 12.252 1.00 91.56 81 ALA A N 1
ATOM 648 C CA . ALA A 1 81 ? -8.764 -4.636 12.270 1.00 91.56 81 ALA A CA 1
ATOM 649 C C . ALA A 1 81 ? -8.516 -5.368 10.941 1.00 91.56 81 ALA A C 1
ATOM 651 O O . ALA A 1 81 ? -7.436 -5.246 10.360 1.00 91.56 81 ALA A O 1
ATOM 652 N N . ILE A 1 82 ? -9.525 -6.069 10.413 1.00 92.50 82 ILE A N 1
ATOM 653 C CA . ILE A 1 82 ? -9.447 -6.753 9.112 1.00 92.50 82 ILE A CA 1
ATOM 654 C C . ILE A 1 82 ? -9.150 -5.750 7.995 1.00 92.50 82 ILE A C 1
ATOM 656 O O . ILE A 1 82 ? -8.295 -6.002 7.144 1.00 92.50 82 ILE A O 1
ATOM 660 N N . LEU A 1 83 ? -9.821 -4.598 8.005 1.00 94.94 83 LEU A N 1
ATOM 661 C CA . LEU A 1 83 ? -9.641 -3.570 6.986 1.00 94.94 83 LEU A CA 1
ATOM 662 C C . LEU A 1 83 ? -8.237 -2.951 7.032 1.00 94.94 83 LEU A C 1
ATOM 664 O O . LEU A 1 83 ? -7.617 -2.767 5.985 1.00 94.94 83 LEU A O 1
ATOM 668 N N . VAL A 1 84 ? -7.697 -2.700 8.228 1.00 95.19 84 VAL A N 1
ATOM 669 C CA . VAL A 1 84 ? -6.315 -2.230 8.417 1.00 95.19 84 VAL A CA 1
ATOM 670 C C . VAL A 1 84 ? -5.306 -3.258 7.898 1.00 95.19 84 VAL A C 1
ATOM 672 O O . VAL A 1 84 ? -4.355 -2.885 7.205 1.00 95.19 84 VAL A O 1
ATOM 675 N N . LEU A 1 85 ? -5.517 -4.550 8.170 1.00 94.81 85 LEU A N 1
ATOM 676 C CA . LEU A 1 85 ? -4.664 -5.620 7.641 1.00 94.81 85 LEU A CA 1
ATOM 677 C C . LEU A 1 85 ? -4.730 -5.687 6.108 1.00 94.81 85 LEU A C 1
ATOM 679 O O . LEU A 1 85 ? -3.690 -5.777 5.454 1.00 94.81 85 LEU A O 1
ATOM 683 N N . ALA A 1 86 ? -5.928 -5.572 5.529 1.00 95.56 86 ALA A N 1
ATOM 684 C CA . ALA A 1 86 ? -6.118 -5.551 4.081 1.00 95.56 86 ALA A CA 1
ATOM 685 C C . ALA A 1 86 ? -5.409 -4.352 3.426 1.00 95.56 86 ALA A C 1
ATOM 687 O O . ALA A 1 86 ? -4.656 -4.529 2.467 1.00 95.56 86 ALA A O 1
ATOM 688 N N . VAL A 1 87 ? -5.580 -3.145 3.976 1.00 96.12 87 VAL A N 1
ATOM 689 C CA . VAL A 1 87 ? -4.907 -1.920 3.508 1.00 96.12 87 VAL A CA 1
ATOM 690 C C . VAL A 1 87 ? -3.385 -2.044 3.612 1.00 96.12 87 VAL A C 1
ATOM 692 O O . VAL A 1 87 ? -2.670 -1.651 2.686 1.00 96.12 87 VAL A O 1
ATOM 695 N N . SER A 1 88 ? -2.878 -2.632 4.697 1.00 96.38 88 SER A N 1
ATOM 696 C CA . SER A 1 88 ? -1.438 -2.856 4.890 1.00 96.38 88 SER A CA 1
ATOM 697 C C . SER A 1 88 ? -0.884 -3.827 3.844 1.00 96.38 88 SER A C 1
ATOM 699 O O . SER A 1 88 ? 0.109 -3.521 3.182 1.00 96.38 88 SER A O 1
ATOM 701 N N . GLY A 1 89 ? -1.567 -4.955 3.617 1.00 96.50 89 GLY A N 1
ATOM 702 C CA . GLY A 1 89 ? -1.196 -5.927 2.586 1.00 96.50 89 GLY A CA 1
ATOM 703 C C . GLY A 1 89 ? -1.209 -5.327 1.177 1.00 96.50 89 GLY A C 1
ATOM 704 O O . GLY A 1 89 ? -0.259 -5.513 0.415 1.00 96.50 89 GLY A O 1
ATOM 705 N N . MET A 1 90 ? -2.234 -4.535 0.847 1.00 97.06 90 MET A N 1
ATOM 706 C CA . MET A 1 90 ? -2.298 -3.815 -0.430 1.00 97.06 90 MET A CA 1
ATOM 707 C C . MET A 1 90 ? -1.173 -2.792 -0.576 1.00 97.06 90 MET A C 1
ATOM 709 O O . MET A 1 90 ? -0.619 -2.666 -1.663 1.00 97.06 90 MET A O 1
ATOM 713 N N . THR A 1 91 ? -0.799 -2.097 0.500 1.00 97.12 91 THR A N 1
ATOM 714 C CA . THR A 1 91 ? 0.311 -1.131 0.490 1.00 97.12 91 THR A CA 1
ATOM 715 C C . THR A 1 91 ? 1.639 -1.827 0.192 1.00 97.12 91 THR A C 1
ATOM 717 O O . THR A 1 91 ? 2.387 -1.377 -0.674 1.00 97.12 91 THR A O 1
ATOM 720 N N . ILE A 1 92 ? 1.904 -2.971 0.830 1.00 98.25 92 ILE A N 1
ATOM 721 C CA . ILE A 1 92 ? 3.099 -3.782 0.554 1.00 98.25 92 ILE A CA 1
ATOM 722 C C . ILE A 1 92 ? 3.103 -4.244 -0.908 1.00 98.25 92 ILE A C 1
ATOM 724 O O . ILE A 1 92 ? 4.115 -4.111 -1.600 1.00 98.25 92 ILE A O 1
ATOM 728 N N . TRP A 1 93 ? 1.968 -4.743 -1.406 1.00 98.00 93 TRP A N 1
ATOM 729 C CA . TRP A 1 93 ? 1.864 -5.207 -2.788 1.00 98.00 93 TRP A CA 1
ATOM 730 C C . TRP A 1 93 ? 2.042 -4.069 -3.802 1.00 98.00 93 TRP A C 1
ATOM 732 O O . TRP A 1 93 ? 2.770 -4.234 -4.781 1.00 98.00 93 TRP A O 1
ATOM 742 N N . ALA A 1 94 ? 1.455 -2.899 -3.544 1.00 97.75 94 ALA A N 1
ATOM 743 C CA . ALA A 1 94 ? 1.621 -1.705 -4.365 1.00 97.75 94 ALA A CA 1
ATOM 744 C C . ALA A 1 94 ? 3.094 -1.277 -4.416 1.00 97.75 94 ALA A C 1
ATOM 746 O O . ALA A 1 94 ? 3.645 -1.107 -5.505 1.00 97.75 94 ALA A O 1
ATOM 747 N N . GLY A 1 95 ? 3.767 -1.198 -3.265 1.00 97.81 95 GLY A N 1
ATOM 748 C CA . GLY A 1 95 ? 5.199 -0.899 -3.212 1.00 97.81 95 GLY A CA 1
ATOM 749 C C . GLY A 1 95 ? 6.047 -1.923 -3.979 1.00 97.81 95 GLY A C 1
ATOM 750 O O . GLY A 1 95 ? 6.960 -1.542 -4.711 1.00 97.81 95 GLY A O 1
ATOM 751 N N . GLY A 1 96 ? 5.691 -3.211 -3.906 1.00 98.06 96 GLY A N 1
ATOM 752 C CA . GLY A 1 96 ? 6.311 -4.275 -4.701 1.00 98.06 96 GLY A CA 1
ATOM 753 C C . GLY A 1 96 ? 6.116 -4.095 -6.209 1.00 98.06 96 GLY A C 1
ATOM 754 O O . GLY A 1 96 ? 7.081 -4.200 -6.968 1.00 98.06 96 GLY A O 1
ATOM 755 N N . ALA A 1 97 ? 4.897 -3.775 -6.650 1.00 97.81 97 ALA A N 1
ATOM 756 C CA . ALA A 1 97 ? 4.597 -3.495 -8.053 1.00 97.81 97 ALA A CA 1
ATOM 757 C C . ALA A 1 97 ? 5.381 -2.275 -8.565 1.00 97.81 97 ALA A C 1
ATOM 759 O O . ALA A 1 97 ? 5.951 -2.327 -9.656 1.00 97.81 97 ALA A O 1
ATOM 760 N N . LEU A 1 98 ? 5.477 -1.215 -7.757 1.00 98.06 98 LEU A N 1
ATOM 761 C CA . LEU A 1 98 ? 6.225 -0.005 -8.094 1.00 98.06 98 LEU A CA 1
ATOM 762 C C . LEU A 1 98 ? 7.735 -0.268 -8.185 1.00 98.06 98 LEU A C 1
ATOM 764 O O . LEU A 1 98 ? 8.379 0.155 -9.146 1.00 98.06 98 LEU A O 1
ATOM 768 N N . HIS A 1 99 ? 8.289 -1.022 -7.233 1.00 98.19 99 HIS A N 1
ATOM 769 C CA . HIS A 1 99 ? 9.695 -1.418 -7.255 1.00 98.19 99 HIS A CA 1
ATOM 770 C C . HIS A 1 99 ? 10.025 -2.250 -8.501 1.00 98.19 99 HIS A C 1
ATOM 772 O O . HIS A 1 99 ? 10.998 -1.976 -9.203 1.00 98.19 99 HIS A O 1
ATOM 778 N N . GLN A 1 100 ? 9.187 -3.242 -8.810 1.00 97.38 100 GLN A N 1
ATOM 779 C CA . GLN A 1 100 ? 9.343 -4.088 -9.991 1.00 97.38 100 GLN A CA 1
ATOM 780 C C . GLN A 1 100 ? 9.176 -3.317 -11.309 1.00 97.38 100 GLN A C 1
ATOM 782 O O . GLN A 1 100 ? 9.860 -3.628 -12.282 1.00 97.38 100 GLN A O 1
ATOM 787 N N . ALA A 1 101 ? 8.288 -2.322 -11.365 1.00 96.94 101 ALA A N 1
ATOM 788 C CA . ALA A 1 101 ? 8.170 -1.445 -12.529 1.00 96.94 101 ALA A CA 1
ATOM 789 C C . ALA A 1 101 ? 9.460 -0.639 -12.751 1.00 96.94 101 ALA A C 1
ATOM 791 O O . ALA A 1 101 ? 9.921 -0.508 -13.882 1.00 96.94 101 ALA A O 1
ATOM 792 N N . GLY A 1 102 ? 10.088 -0.165 -11.670 1.00 96.25 102 GLY A N 1
ATOM 793 C CA . GLY A 1 102 ? 11.386 0.499 -11.747 1.00 96.25 102 GLY A CA 1
ATOM 794 C C . GLY A 1 102 ? 12.505 -0.418 -12.259 1.00 96.25 102 GLY A C 1
ATOM 795 O O . GLY A 1 102 ? 13.302 0.014 -13.084 1.00 96.25 102 GLY A O 1
ATOM 796 N N . GLU A 1 103 ? 12.558 -1.689 -11.849 1.00 96.00 103 GLU A N 1
ATOM 797 C CA . GLU A 1 103 ? 13.529 -2.645 -12.417 1.00 96.00 103 GLU A CA 1
ATOM 798 C C . GLU A 1 103 ? 13.327 -2.852 -13.929 1.00 96.00 103 GLU A C 1
ATOM 800 O O . GLU A 1 103 ? 14.302 -2.856 -14.677 1.00 96.00 103 GLU A O 1
ATOM 805 N N . ASP A 1 104 ? 12.080 -2.946 -14.407 1.00 94.75 104 ASP A N 1
ATOM 806 C CA . ASP A 1 104 ? 11.814 -3.085 -15.846 1.00 94.75 104 ASP A CA 1
ATOM 807 C C . ASP A 1 104 ? 12.214 -1.820 -16.625 1.00 94.75 104 ASP A C 1
ATOM 809 O O . ASP A 1 104 ? 12.843 -1.918 -17.677 1.00 94.75 104 ASP A O 1
ATOM 813 N N . PHE A 1 105 ? 11.920 -0.622 -16.105 1.00 93.81 105 PHE A N 1
ATOM 814 C CA . PHE A 1 105 ? 12.335 0.630 -16.755 1.00 93.81 105 PHE A CA 1
ATOM 815 C C . PHE A 1 105 ? 13.850 0.825 -16.767 1.00 93.81 105 PHE A C 1
ATOM 817 O O . PHE A 1 105 ? 14.389 1.409 -17.706 1.00 93.81 105 PHE A O 1
ATOM 824 N N . LYS A 1 106 ? 14.562 0.297 -15.769 1.00 93.50 106 LYS A N 1
ATOM 825 C CA . LYS A 1 106 ? 16.025 0.270 -15.793 1.00 93.50 106 LYS A CA 1
ATOM 826 C C . LYS A 1 106 ? 16.547 -0.584 -16.955 1.00 93.50 106 LYS A C 1
ATOM 828 O O . LYS A 1 106 ? 17.536 -0.204 -17.577 1.00 93.50 106 LYS A O 1
ATOM 833 N N . LEU A 1 107 ? 15.886 -1.704 -17.266 1.00 90.75 107 LEU A N 1
ATOM 834 C CA . LEU A 1 107 ? 16.268 -2.560 -18.394 1.00 90.75 107 LEU A CA 1
ATOM 835 C C . LEU A 1 107 ? 16.087 -1.841 -19.735 1.00 90.75 107 LEU A C 1
ATOM 837 O O . LEU A 1 107 ? 17.015 -1.875 -20.5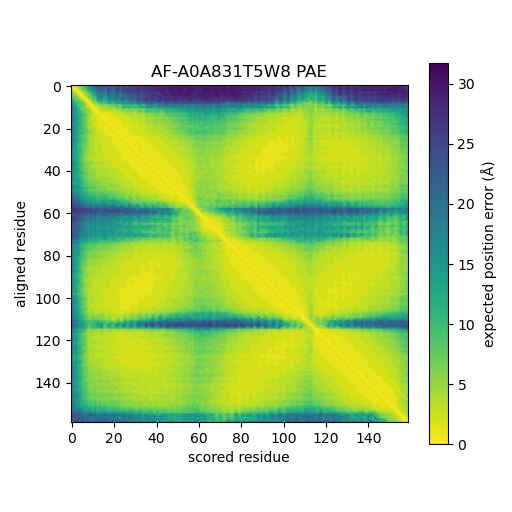37 1.00 90.75 107 LEU A O 1
ATOM 841 N N . VAL A 1 108 ? 14.992 -1.089 -19.916 1.00 88.38 108 VAL A N 1
ATOM 842 C CA . VAL A 1 108 ? 14.765 -0.233 -21.105 1.00 88.38 108 VAL A CA 1
ATOM 843 C C . VAL A 1 108 ? 15.929 0.733 -21.349 1.00 88.38 108 VAL A C 1
ATOM 845 O O . VAL A 1 108 ? 16.337 0.940 -22.480 1.00 88.38 108 VAL A O 1
ATOM 848 N N . ALA A 1 109 ? 16.506 1.308 -20.293 1.00 84.25 109 ALA A N 1
ATOM 849 C CA . ALA A 1 109 ? 17.618 2.248 -20.433 1.00 84.25 109 ALA A CA 1
ATOM 850 C C . ALA A 1 109 ? 18.988 1.575 -20.662 1.00 84.25 109 ALA A C 1
ATOM 852 O O . ALA A 1 109 ? 19.980 2.273 -20.854 1.00 84.25 109 ALA A O 1
ATOM 853 N N . SER A 1 110 ? 19.082 0.243 -20.569 1.00 84.44 110 SER A N 1
ATOM 854 C CA . SER A 1 110 ? 20.371 -0.472 -20.517 1.00 84.44 110 SER A CA 1
ATOM 855 C C . SER A 1 110 ? 20.554 -1.567 -21.568 1.00 84.44 110 SER A C 1
ATOM 857 O O . SER A 1 110 ? 21.678 -2.038 -21.739 1.00 84.44 110 SER A O 1
ATOM 859 N N . THR A 1 111 ? 19.495 -1.993 -22.264 1.00 80.81 111 THR A N 1
ATOM 860 C CA . THR A 1 111 ? 19.558 -3.106 -23.225 1.00 80.81 111 THR A CA 1
ATOM 861 C C . THR A 1 111 ? 19.096 -2.690 -24.614 1.00 80.81 111 THR A C 1
ATOM 863 O O . THR A 1 111 ? 17.972 -2.256 -24.757 1.00 80.81 111 THR A O 1
ATOM 866 N N . ASP A 1 112 ? 19.887 -2.940 -25.658 1.00 70.56 112 ASP A N 1
ATOM 867 C CA . ASP A 1 112 ? 19.576 -2.487 -27.028 1.00 70.56 112 ASP A CA 1
ATOM 868 C C . ASP A 1 112 ? 18.491 -3.293 -27.783 1.00 70.56 112 ASP A C 1
ATOM 870 O O . ASP A 1 112 ? 18.125 -2.924 -28.897 1.00 70.56 112 ASP A O 1
ATOM 874 N N . VAL A 1 113 ? 18.001 -4.420 -27.242 1.00 65.62 113 VAL A N 1
ATOM 875 C CA . VAL A 1 113 ? 17.290 -5.453 -28.041 1.00 65.62 113 VAL A CA 1
ATOM 876 C C . VAL A 1 113 ? 15.854 -5.746 -27.560 1.00 65.62 113 VAL A C 1
ATOM 878 O O . VAL A 1 113 ? 15.137 -6.513 -28.199 1.00 65.62 113 VAL A O 1
ATOM 881 N N . ALA A 1 114 ? 15.383 -5.156 -26.451 1.00 64.94 114 ALA A N 1
ATOM 882 C CA . ALA A 1 114 ? 14.098 -5.551 -25.839 1.00 64.94 114 ALA A CA 1
ATOM 883 C C . ALA A 1 114 ? 13.271 -4.407 -25.209 1.00 64.94 114 ALA A C 1
ATOM 885 O O . ALA A 1 114 ? 12.408 -4.654 -24.360 1.00 64.94 114 ALA A O 1
ATOM 886 N N . ASP A 1 115 ? 13.470 -3.167 -25.657 1.00 76.56 115 ASP A N 1
ATOM 887 C CA . ASP A 1 115 ? 12.876 -1.967 -25.045 1.00 76.56 115 ASP A CA 1
ATOM 888 C C . ASP A 1 115 ? 11.352 -1.995 -24.984 1.00 76.56 115 ASP A C 1
ATOM 890 O O . ASP A 1 115 ? 10.767 -1.711 -23.942 1.00 76.56 115 ASP A O 1
ATOM 894 N N . GLN A 1 116 ? 10.690 -2.394 -26.073 1.00 85.06 116 GLN A N 1
ATOM 895 C CA . GLN A 1 116 ? 9.224 -2.425 -26.139 1.00 85.06 116 GLN A CA 1
ATOM 896 C C . GLN A 1 116 ? 8.618 -3.389 -25.123 1.00 85.06 116 GLN A C 1
ATOM 898 O O . GLN A 1 116 ? 7.595 -3.094 -24.503 1.00 85.06 116 GLN A O 1
ATOM 903 N N . PHE A 1 117 ? 9.263 -4.537 -24.933 1.00 88.75 117 PHE A N 1
ATOM 904 C CA . PHE A 1 117 ? 8.785 -5.567 -24.028 1.00 88.75 117 PHE A CA 1
ATOM 905 C C . PHE A 1 117 ? 8.920 -5.141 -22.563 1.00 88.75 117 PHE A C 1
ATOM 907 O O . PHE A 1 117 ? 7.964 -5.262 -21.792 1.00 88.75 117 PHE A O 1
ATOM 914 N N . TYR A 1 118 ? 10.082 -4.606 -22.180 1.00 90.56 118 TYR A N 1
ATOM 915 C CA . TYR A 1 118 ? 10.300 -4.108 -20.821 1.00 90.56 118 TYR A CA 1
ATOM 916 C C . TYR A 1 118 ? 9.468 -2.860 -20.527 1.00 90.56 118 TYR A C 1
ATOM 918 O O . TYR A 1 118 ? 8.914 -2.746 -19.435 1.00 90.56 118 TYR A O 1
ATOM 926 N N . LEU A 1 119 ? 9.289 -1.976 -21.511 1.00 90.88 119 LEU A N 1
ATOM 927 C CA . LEU A 1 119 ? 8.430 -0.803 -21.384 1.00 90.88 119 LEU A CA 1
ATOM 928 C C . LEU A 1 119 ? 6.971 -1.209 -21.141 1.00 90.88 119 LEU A C 1
ATOM 930 O O . LEU A 1 119 ? 6.353 -0.721 -20.196 1.00 90.88 119 LEU A O 1
ATOM 934 N N . ALA A 1 120 ? 6.431 -2.135 -21.941 1.00 92.88 120 ALA A N 1
ATOM 935 C CA . ALA A 1 120 ? 5.066 -2.630 -21.768 1.00 92.88 120 ALA A CA 1
ATOM 936 C C . ALA A 1 120 ? 4.869 -3.270 -20.385 1.00 92.88 120 ALA A C 1
ATOM 938 O O . ALA A 1 120 ? 3.908 -2.954 -19.681 1.00 92.88 120 ALA A O 1
ATOM 939 N N . ARG A 1 121 ? 5.819 -4.107 -19.953 1.00 94.44 121 ARG A N 1
ATOM 940 C CA . ARG A 1 121 ? 5.774 -4.757 -18.638 1.00 94.44 121 ARG A CA 1
ATOM 941 C C . ARG A 1 121 ? 5.860 -3.752 -17.483 1.00 94.44 121 ARG A C 1
ATOM 943 O O . ARG A 1 121 ? 5.074 -3.849 -16.539 1.00 94.44 121 ARG A O 1
ATOM 950 N N . GLY A 1 122 ? 6.756 -2.769 -17.580 1.00 94.00 122 GLY A N 1
ATOM 951 C CA . GLY A 1 122 ? 6.891 -1.696 -16.596 1.00 94.00 122 GLY A CA 1
ATOM 952 C C . GLY A 1 122 ? 5.614 -0.862 -16.480 1.00 94.00 122 GLY A C 1
ATOM 953 O O . GLY A 1 122 ? 5.139 -0.604 -15.372 1.00 94.00 122 GLY A O 1
ATOM 954 N N . LEU A 1 123 ? 4.992 -0.518 -17.614 1.00 95.69 123 LEU A N 1
ATOM 955 C CA . LEU A 1 123 ? 3.712 0.197 -17.654 1.00 95.69 123 LEU A CA 1
ATOM 956 C C . LEU A 1 123 ? 2.556 -0.624 -17.069 1.00 95.69 123 LEU A C 1
ATOM 958 O O . LEU A 1 123 ? 1.726 -0.070 -16.346 1.00 95.69 123 LEU A O 1
ATOM 962 N N . ASP A 1 124 ? 2.497 -1.932 -17.319 1.00 97.19 124 ASP A N 1
ATOM 963 C CA . ASP A 1 124 ? 1.470 -2.798 -16.729 1.00 97.19 124 ASP A CA 1
ATOM 964 C C . ASP A 1 124 ? 1.615 -2.917 -15.206 1.00 97.19 124 ASP A C 1
ATOM 966 O O . ASP A 1 124 ? 0.617 -2.857 -14.478 1.00 97.19 124 ASP A O 1
ATOM 970 N N . ARG A 1 125 ? 2.849 -3.005 -14.697 1.00 96.75 125 ARG A N 1
ATOM 971 C CA . ARG A 1 125 ? 3.123 -2.976 -13.250 1.00 96.75 125 ARG A CA 1
ATOM 972 C C . ARG A 1 125 ? 2.790 -1.618 -12.629 1.00 96.75 125 ARG A C 1
ATOM 974 O O . ARG A 1 125 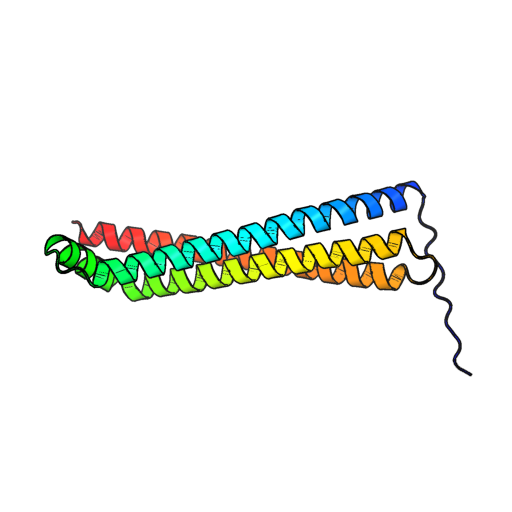? 2.199 -1.568 -11.551 1.00 96.75 125 ARG A O 1
ATOM 981 N N . LEU A 1 126 ? 3.086 -0.521 -13.324 1.00 96.19 126 LEU A N 1
ATOM 982 C CA . LEU A 1 126 ? 2.703 0.825 -12.893 1.00 96.19 126 LEU A CA 1
ATOM 983 C C . LEU A 1 126 ? 1.174 0.998 -12.867 1.00 96.19 126 LEU A C 1
ATOM 985 O O . LEU A 1 126 ? 0.615 1.559 -11.925 1.00 96.19 126 LEU A O 1
ATOM 989 N N . ARG A 1 127 ? 0.468 0.448 -13.858 1.00 97.50 127 ARG A N 1
ATOM 990 C CA . ARG A 1 127 ? -0.999 0.405 -13.876 1.00 97.50 127 ARG A CA 1
ATOM 991 C C . ARG A 1 127 ? -1.550 -0.399 -12.698 1.00 97.50 127 ARG A C 1
ATOM 993 O O . ARG A 1 127 ? -2.548 0.012 -12.107 1.00 97.50 127 ARG A O 1
ATOM 1000 N N . LEU A 1 128 ? -0.928 -1.528 -12.352 1.00 96.88 128 LEU A N 1
ATOM 1001 C CA . LEU A 1 128 ? -1.296 -2.303 -11.164 1.00 96.88 128 LEU A CA 1
ATOM 1002 C C . LEU A 1 128 ? -1.122 -1.475 -9.883 1.00 96.88 128 LEU A C 1
ATOM 1004 O O . LEU A 1 128 ? -2.048 -1.441 -9.076 1.00 96.88 128 LEU A O 1
ATOM 1008 N N . PHE A 1 129 ? 0.001 -0.766 -9.730 1.00 97.00 129 PHE A N 1
ATOM 1009 C CA . PHE A 1 129 ? 0.226 0.145 -8.603 1.00 97.00 129 PHE A CA 1
ATOM 1010 C C . PHE A 1 129 ? -0.918 1.160 -8.458 1.00 97.00 129 PHE A C 1
ATOM 1012 O O . PHE A 1 129 ? -1.539 1.232 -7.399 1.00 97.00 129 PHE A O 1
ATOM 1019 N N . PHE A 1 130 ? -1.283 1.871 -9.530 1.00 97.06 130 PHE A N 1
ATOM 1020 C CA . PHE A 1 130 ? -2.377 2.848 -9.470 1.00 97.06 130 PHE A CA 1
ATOM 1021 C C . PHE A 1 130 ? -3.740 2.219 -9.157 1.00 97.06 130 PHE A C 1
ATOM 1023 O O . PHE A 1 130 ? -4.524 2.801 -8.409 1.00 97.06 130 PHE A O 1
ATOM 1030 N N . LYS A 1 131 ? -4.033 1.022 -9.682 1.00 97.81 131 LYS A N 1
ATOM 1031 C CA . LYS A 1 131 ? -5.265 0.293 -9.333 1.00 97.81 131 LYS A CA 1
ATOM 1032 C C . LYS A 1 131 ? -5.325 -0.022 -7.837 1.00 97.81 131 LYS A C 1
ATOM 1034 O O . LYS A 1 131 ? -6.380 0.147 -7.227 1.00 97.81 131 LYS A O 1
ATOM 1039 N N . LEU A 1 132 ? -4.205 -0.453 -7.255 1.00 96.06 132 LEU A N 1
ATOM 1040 C CA . LEU A 1 132 ? -4.105 -0.722 -5.821 1.00 96.06 132 LEU A CA 1
ATOM 1041 C C . LEU A 1 132 ? -4.250 0.564 -4.997 1.00 96.06 132 LEU A C 1
ATOM 1043 O O . LEU A 1 132 ? -4.965 0.552 -4.000 1.00 96.06 132 LEU A O 1
ATOM 1047 N N . GLU A 1 133 ? -3.658 1.680 -5.429 1.00 95.94 133 GLU A N 1
ATOM 1048 C CA . GLU A 1 133 ? -3.801 2.979 -4.755 1.00 95.94 133 GLU A CA 1
ATOM 1049 C C . GLU A 1 133 ? -5.253 3.481 -4.744 1.00 95.94 133 GLU A C 1
ATOM 1051 O O . GLU A 1 133 ? -5.750 3.899 -3.697 1.00 95.94 133 GLU A O 1
ATOM 1056 N N . VAL A 1 134 ? -5.968 3.379 -5.869 1.00 97.50 134 VAL A N 1
ATOM 1057 C CA . VAL A 1 134 ? -7.391 3.760 -5.945 1.00 97.50 134 VAL A CA 1
ATOM 1058 C C . VAL A 1 134 ? -8.250 2.869 -5.048 1.00 97.50 134 VAL A C 1
ATOM 1060 O O . VAL A 1 134 ? -9.094 3.370 -4.303 1.00 97.50 134 VAL A O 1
ATOM 1063 N N . LEU A 1 135 ? -8.021 1.552 -5.074 1.00 96.75 135 LEU A N 1
ATOM 1064 C CA . LEU A 1 135 ? -8.746 0.616 -4.214 1.00 96.75 135 LEU A CA 1
ATOM 1065 C C . LEU A 1 135 ? -8.492 0.916 -2.730 1.00 96.75 135 LEU A C 1
ATOM 1067 O O . LEU A 1 135 ? -9.434 0.997 -1.943 1.00 96.75 135 LEU A O 1
ATOM 1071 N N . LYS A 1 136 ? -7.230 1.150 -2.361 1.00 95.25 136 LYS A N 1
ATOM 1072 C CA . LYS A 1 136 ? -6.818 1.522 -1.005 1.00 95.25 136 LYS A CA 1
ATOM 1073 C C . LYS A 1 136 ? -7.474 2.824 -0.549 1.00 95.25 136 LYS A C 1
ATOM 1075 O O . LYS A 1 136 ? -7.935 2.892 0.586 1.00 95.25 136 LYS A O 1
ATOM 1080 N N . ALA A 1 137 ? -7.559 3.834 -1.416 1.00 94.69 137 ALA A N 1
ATOM 1081 C CA . ALA A 1 137 ? -8.254 5.081 -1.105 1.00 94.69 137 ALA A CA 1
ATOM 1082 C C . ALA A 1 137 ? -9.740 4.833 -0.788 1.00 94.69 137 ALA A C 1
ATOM 1084 O O . ALA A 1 137 ? -10.245 5.334 0.216 1.00 94.69 137 ALA A O 1
ATOM 1085 N N . GLY A 1 138 ? -10.414 3.989 -1.579 1.00 95.81 138 GLY A N 1
ATOM 1086 C CA . GLY A 1 138 ? -11.791 3.566 -1.306 1.00 95.81 138 GLY A CA 1
ATOM 1087 C C . GLY A 1 138 ? -11.941 2.857 0.045 1.00 95.81 138 GLY A C 1
ATOM 1088 O O . GLY A 1 138 ? -12.821 3.206 0.831 1.00 95.81 138 GLY A O 1
ATOM 1089 N N . LEU A 1 139 ? -11.043 1.919 0.362 1.00 94.75 139 LEU A N 1
ATOM 1090 C CA . LEU A 1 139 ? -11.017 1.252 1.672 1.00 94.75 139 LEU A CA 1
ATOM 1091 C C . LEU A 1 139 ? -10.735 2.230 2.822 1.00 94.75 139 LEU A C 1
ATOM 1093 O O . LEU A 1 139 ? -11.296 2.073 3.903 1.00 94.75 139 LEU A O 1
ATOM 1097 N N . GLY A 1 140 ? -9.922 3.261 2.591 1.00 92.94 140 GLY A N 1
ATOM 1098 C CA . GLY A 1 140 ? -9.668 4.327 3.559 1.00 92.94 140 GLY A CA 1
ATOM 1099 C C . GLY A 1 140 ? -10.929 5.113 3.921 1.00 92.94 140 GLY A C 1
ATOM 1100 O O . GLY A 1 140 ? -11.148 5.411 5.094 1.00 92.94 140 GLY A O 1
ATOM 1101 N N . VAL A 1 141 ? -11.805 5.382 2.947 1.00 96.31 141 VAL A N 1
ATOM 1102 C CA . VAL A 1 141 ? -13.110 6.015 3.208 1.00 96.31 141 VAL A CA 1
ATOM 1103 C C . VAL A 1 141 ? -13.989 5.108 4.067 1.00 96.31 141 VAL A C 1
ATOM 1105 O O . VAL A 1 141 ? -14.566 5.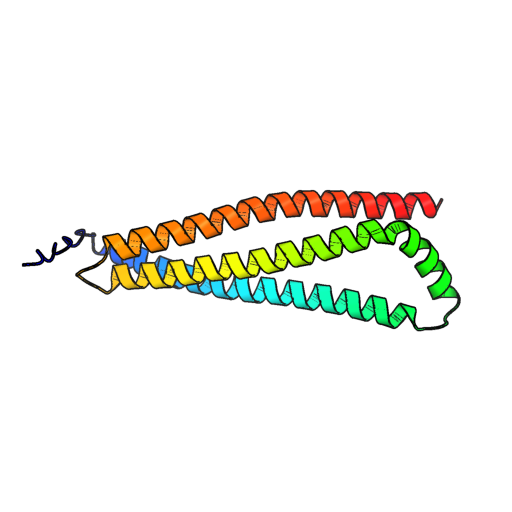566 5.051 1.00 96.31 141 VAL A O 1
ATOM 1108 N N . VAL A 1 142 ? -14.052 3.812 3.747 1.00 95.69 142 VAL A N 1
ATOM 1109 C CA . VAL A 1 142 ? -14.806 2.834 4.551 1.00 95.69 142 VAL A CA 1
ATOM 1110 C C . VAL A 1 142 ? -14.271 2.780 5.983 1.00 95.69 142 VAL A C 1
ATOM 1112 O O . VAL A 1 142 ? -15.053 2.805 6.932 1.00 95.69 142 VAL A O 1
ATOM 1115 N N . LEU A 1 143 ? -12.947 2.776 6.153 1.00 93.88 143 LEU A N 1
ATOM 1116 C CA . LEU A 1 143 ? -12.301 2.780 7.464 1.00 93.88 143 LEU A CA 1
ATOM 1117 C C . LEU A 1 143 ? -12.674 4.025 8.276 1.00 93.88 143 LEU A C 1
ATOM 1119 O O . LEU A 1 143 ? -12.998 3.906 9.455 1.00 93.88 143 LEU A O 1
ATOM 1123 N N . ALA A 1 144 ? -12.677 5.202 7.646 1.00 92.81 144 ALA A N 1
ATOM 1124 C CA . ALA A 1 144 ? -13.072 6.449 8.295 1.00 92.81 144 ALA A CA 1
ATOM 1125 C C . ALA A 1 144 ? -14.538 6.419 8.759 1.00 92.81 144 ALA A C 1
ATOM 1127 O O . ALA A 1 144 ? -14.838 6.850 9.872 1.00 92.81 144 ALA A O 1
ATOM 1128 N N . VAL A 1 145 ? -15.441 5.859 7.945 1.00 94.94 145 VAL A N 1
ATOM 1129 C CA . VAL A 1 145 ? -16.859 5.693 8.307 1.00 94.94 145 VAL A CA 1
ATOM 1130 C C . VAL A 1 145 ? -17.021 4.726 9.480 1.00 94.94 145 VAL A C 1
ATOM 1132 O O . VAL A 1 145 ? -17.731 5.042 10.432 1.00 94.94 145 VAL A O 1
ATOM 1135 N N . LEU A 1 146 ? -16.344 3.574 9.452 1.00 92.06 146 LEU A N 1
ATOM 1136 C CA . LEU A 1 146 ? -16.387 2.605 10.553 1.00 92.06 146 LEU A CA 1
ATOM 1137 C C . LEU A 1 146 ? -15.831 3.195 11.851 1.00 92.06 146 LEU A C 1
ATOM 1139 O O . LEU A 1 146 ? -16.400 2.979 12.919 1.00 92.06 146 LEU A O 1
ATOM 1143 N N . PHE A 1 147 ? -14.752 3.971 11.762 1.00 89.69 147 PHE A N 1
ATOM 1144 C CA . PHE A 1 147 ? -14.185 4.661 12.913 1.00 89.69 147 PHE A CA 1
ATOM 1145 C C . PHE A 1 147 ? -15.151 5.709 13.481 1.00 89.69 147 PHE A C 1
ATOM 1147 O O . PHE A 1 147 ? -15.360 5.754 14.691 1.00 89.69 147 PHE A O 1
ATOM 1154 N N . ALA A 1 148 ? -15.799 6.507 12.626 1.00 91.38 148 ALA A N 1
ATOM 1155 C CA . ALA A 1 148 ? -16.816 7.463 13.061 1.00 91.38 148 ALA A CA 1
ATOM 1156 C C . ALA A 1 148 ? -18.007 6.763 13.739 1.00 91.38 148 ALA A C 1
ATOM 1158 O O . ALA A 1 148 ? -18.454 7.207 14.796 1.00 91.38 148 ALA A O 1
ATOM 1159 N N . ALA A 1 149 ? -18.477 5.644 13.177 1.00 89.69 149 ALA A N 1
ATOM 1160 C CA . ALA A 1 149 ? -19.536 4.835 13.775 1.00 89.69 149 ALA A CA 1
ATOM 1161 C C . ALA A 1 149 ? -19.126 4.298 15.155 1.00 89.69 149 ALA A C 1
ATOM 1163 O O . ALA A 1 149 ? -19.894 4.417 16.107 1.00 89.69 149 ALA A O 1
ATOM 1164 N N . LEU A 1 150 ? -17.896 3.788 15.288 1.00 87.62 150 LEU A N 1
ATOM 1165 C CA . LEU A 1 150 ? -17.357 3.328 16.567 1.00 87.62 150 LEU A CA 1
ATOM 1166 C C . LEU A 1 150 ? -17.350 4.459 17.608 1.00 87.62 150 LEU A C 1
ATOM 1168 O O . LEU A 1 150 ? -17.841 4.272 18.719 1.00 87.62 150 LEU A O 1
ATOM 1172 N N . VAL A 1 151 ? -16.862 5.648 17.245 1.00 87.44 151 VAL A N 1
ATOM 1173 C CA . VAL A 1 151 ? -16.853 6.814 18.146 1.00 87.44 151 VAL A CA 1
ATOM 1174 C C . VAL A 1 151 ? -18.273 7.224 18.548 1.00 87.44 151 VAL A C 1
ATOM 1176 O O . VAL A 1 151 ? -18.518 7.506 19.716 1.00 87.44 151 VAL A O 1
ATOM 1179 N N . MET A 1 152 ? -19.233 7.229 17.621 1.00 88.44 152 MET A N 1
ATOM 1180 C CA . MET A 1 152 ? -20.626 7.549 17.956 1.00 88.44 152 MET A CA 1
ATOM 1181 C C . MET A 1 152 ? -21.227 6.533 18.932 1.00 88.44 152 MET A C 1
ATOM 1183 O O . MET A 1 152 ? -21.893 6.933 19.886 1.00 88.44 152 MET A O 1
ATOM 1187 N N . THR A 1 153 ? -20.960 5.235 18.740 1.00 83.25 153 THR A N 1
ATOM 1188 C CA . THR A 1 153 ? -21.457 4.198 19.658 1.00 83.25 153 THR A CA 1
ATOM 1189 C C . THR A 1 153 ? -20.889 4.350 21.065 1.00 83.25 153 THR A C 1
ATOM 1191 O O . THR A 1 153 ? -21.632 4.219 22.031 1.00 83.25 153 THR A O 1
ATOM 1194 N N . THR A 1 154 ? -19.610 4.707 21.210 1.00 79.50 154 THR A N 1
ATOM 1195 C CA . THR A 1 154 ? -19.010 4.871 22.542 1.00 79.50 154 THR A CA 1
ATOM 1196 C C . THR A 1 154 ? -19.498 6.130 23.260 1.00 79.50 154 THR A C 1
ATOM 1198 O O . THR A 1 154 ? -19.644 6.102 24.479 1.00 79.50 154 THR A O 1
ATOM 1201 N N . GLN A 1 155 ? -19.806 7.209 22.530 1.00 80.19 155 GLN A N 1
ATOM 1202 C CA . GLN A 1 155 ? -20.363 8.444 23.102 1.00 80.19 155 GLN A CA 1
ATOM 1203 C C . GLN A 1 155 ? -21.812 8.273 23.578 1.00 80.19 155 GLN A C 1
ATOM 1205 O O . GLN A 1 155 ? -22.163 8.788 24.635 1.00 80.19 155 GLN A O 1
ATOM 1210 N N . LEU A 1 156 ? -22.645 7.541 22.829 1.00 70.50 156 LEU A N 1
ATOM 1211 C CA . LEU A 1 156 ? -24.043 7.292 23.206 1.00 70.50 156 LEU A CA 1
ATOM 1212 C C . LEU A 1 156 ? -24.173 6.446 24.479 1.00 70.50 156 LEU A C 1
ATOM 1214 O O . LEU A 1 156 ? -25.116 6.638 25.231 1.00 70.50 156 LEU A O 1
ATOM 1218 N N . VAL A 1 157 ? -23.229 5.535 24.730 1.00 63.62 157 VAL A N 1
ATOM 1219 C CA . VAL A 1 157 ? -23.222 4.688 25.937 1.00 63.62 157 VAL A CA 1
ATOM 1220 C C . VAL A 1 157 ? -22.714 5.444 27.177 1.00 63.62 157 VAL A C 1
ATOM 1222 O O . VAL A 1 157 ? -22.928 5.002 28.300 1.00 63.62 157 VAL A O 1
ATOM 1225 N N . ALA A 1 158 ? -22.038 6.583 27.001 1.00 63.19 158 ALA A N 1
ATOM 1226 C CA . ALA A 1 158 ? -21.512 7.391 28.103 1.00 63.19 158 ALA A CA 1
ATOM 1227 C C . ALA A 1 158 ? -22.519 8.415 28.675 1.00 63.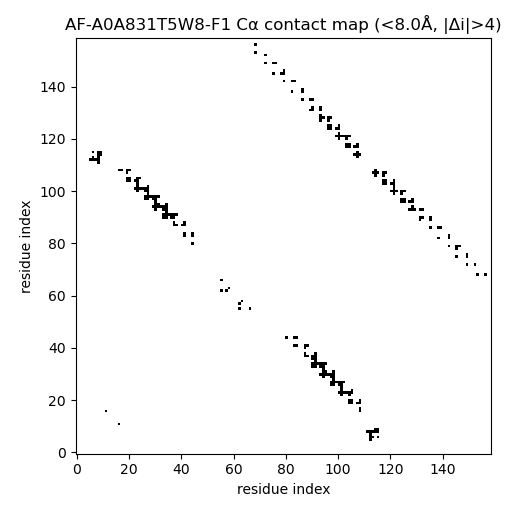19 158 ALA A C 1
ATOM 1229 O O . ALA A 1 158 ? -22.180 9.105 29.639 1.00 63.19 158 ALA A O 1
ATOM 1230 N N . GLN A 1 159 ? -23.709 8.541 28.074 1.00 61.56 159 GLN A N 1
ATOM 1231 C CA . GLN A 1 159 ? -24.805 9.424 28.505 1.00 61.56 159 GLN A CA 1
ATOM 1232 C C . GLN A 1 159 ? -25.865 8.647 29.284 1.00 61.56 159 GLN A C 1
ATOM 1234 O O . GLN A 1 159 ? -26.395 9.229 30.257 1.00 61.56 159 GLN A O 1
#